Protein AF-A0A4S2KQ72-F1 (afdb_monomer_lite)

pLDDT: mean 88.34, std 11.54, range [51.28, 98.38]

Structure (mmCIF, N/CA/C/O backbone):
data_AF-A0A4S2KQ72-F1
#
_entry.id   AF-A0A4S2KQ72-F1
#
loop_
_atom_site.group_PDB
_atom_site.id
_atom_site.type_symbol
_atom_site.label_atom_id
_atom_site.label_alt_id
_atom_site.label_comp_id
_atom_site.label_asym_id
_atom_site.label_entity_id
_atom_site.label_seq_id
_atom_site.pdbx_PDB_ins_code
_atom_site.Cartn_x
_atom_site.Cartn_y
_atom_site.Cartn_z
_atom_site.occupancy
_atom_site.B_iso_or_equiv
_atom_site.auth_seq_id
_atom_site.auth_comp_id
_atom_site.auth_asym_id
_atom_site.auth_atom_id
_atom_site.pdbx_PDB_model_num
ATOM 1 N N . MET A 1 1 ? 29.352 -9.039 -10.393 1.00 51.28 1 MET A N 1
ATOM 2 C CA . MET A 1 1 ? 28.028 -9.692 -10.340 1.00 51.28 1 MET A CA 1
ATOM 3 C C . MET A 1 1 ? 27.109 -8.902 -11.253 1.00 51.28 1 MET A C 1
ATOM 5 O O . MET A 1 1 ? 26.873 -7.737 -10.973 1.00 51.28 1 MET A O 1
ATOM 9 N N . THR A 1 2 ? 26.694 -9.464 -12.384 1.00 56.91 2 THR A N 1
ATOM 10 C CA . THR A 1 2 ? 25.764 -8.810 -13.312 1.00 56.91 2 THR A CA 1
ATOM 11 C C . THR A 1 2 ? 24.346 -9.005 -12.779 1.00 56.91 2 THR A C 1
ATOM 13 O O . THR A 1 2 ? 23.838 -10.123 -12.747 1.00 56.91 2 THR A O 1
ATOM 16 N N . THR A 1 3 ? 23.720 -7.943 -12.274 1.00 65.75 3 THR A N 1
ATOM 17 C CA . THR A 1 3 ? 22.307 -7.984 -11.886 1.00 65.75 3 THR A CA 1
ATOM 18 C C . THR A 1 3 ? 21.469 -8.047 -13.154 1.00 65.75 3 THR A C 1
ATOM 20 O O . THR A 1 3 ? 21.479 -7.111 -13.948 1.00 65.75 3 THR A O 1
ATOM 23 N N . ASP A 1 4 ? 20.781 -9.166 -13.351 1.00 75.56 4 ASP A N 1
ATOM 24 C CA . ASP A 1 4 ? 19.788 -9.338 -14.406 1.00 75.56 4 ASP A CA 1
ATOM 25 C C . ASP A 1 4 ? 18.676 -8.279 -14.229 1.00 75.56 4 ASP A C 1
ATOM 27 O O . ASP A 1 4 ? 18.019 -8.281 -13.182 1.00 75.56 4 ASP A O 1
ATOM 31 N N . PRO A 1 5 ? 18.465 -7.359 -15.192 1.00 64.19 5 PRO A N 1
ATOM 32 C CA . PRO A 1 5 ? 17.439 -6.318 -15.094 1.00 64.19 5 PRO A CA 1
ATOM 33 C C . PRO A 1 5 ? 16.033 -6.895 -14.872 1.00 64.19 5 PRO A C 1
ATOM 35 O O . PRO A 1 5 ? 15.212 -6.270 -14.192 1.00 64.19 5 PRO A O 1
ATOM 38 N N . ALA A 1 6 ? 15.782 -8.115 -15.367 1.00 67.69 6 ALA A N 1
ATOM 39 C CA . ALA A 1 6 ? 14.526 -8.836 -15.179 1.00 67.69 6 ALA A CA 1
ATOM 40 C C . ALA A 1 6 ? 14.291 -9.289 -13.724 1.00 67.69 6 ALA A C 1
ATOM 42 O O . ALA A 1 6 ? 13.191 -9.716 -13.386 1.00 67.69 6 ALA A O 1
ATOM 43 N N . LYS A 1 7 ? 15.296 -9.181 -12.842 1.00 81.19 7 LYS A N 1
ATOM 44 C CA . LYS A 1 7 ? 15.213 -9.538 -11.413 1.00 81.19 7 LYS A CA 1
ATOM 45 C C . LYS A 1 7 ? 15.138 -8.327 -10.478 1.00 81.19 7 LYS A C 1
ATOM 47 O O . LYS A 1 7 ? 15.319 -8.474 -9.270 1.00 81.19 7 LYS A O 1
ATOM 52 N N . SER A 1 8 ? 14.911 -7.125 -11.007 1.00 93.62 8 SER A N 1
ATOM 53 C CA . SER A 1 8 ? 14.725 -5.929 -10.179 1.00 93.62 8 SER A CA 1
ATOM 54 C C . SER A 1 8 ? 13.332 -5.893 -9.531 1.00 93.62 8 SER A C 1
ATOM 56 O O . SER A 1 8 ? 12.375 -6.455 -10.060 1.00 93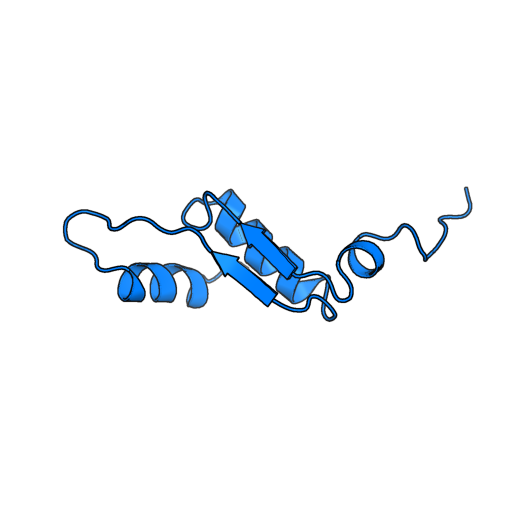.62 8 SER A O 1
ATOM 58 N N . ILE A 1 9 ? 13.196 -5.210 -8.387 1.00 94.81 9 ILE A N 1
ATOM 59 C CA . ILE A 1 9 ? 11.895 -5.045 -7.710 1.00 94.81 9 ILE A CA 1
ATOM 60 C C . ILE A 1 9 ? 10.846 -4.364 -8.617 1.00 94.81 9 ILE A C 1
ATOM 62 O O . ILE A 1 9 ? 9.724 -4.867 -8.669 1.00 94.81 9 ILE A O 1
ATOM 66 N N . PRO A 1 10 ? 11.165 -3.286 -9.367 1.00 95.75 10 PRO A N 1
ATOM 67 C CA . PRO A 1 10 ? 10.198 -2.684 -10.286 1.00 95.75 10 PRO A CA 1
ATOM 68 C C . PRO A 1 10 ? 9.743 -3.657 -11.380 1.00 95.75 10 PRO A C 1
ATOM 70 O O . PRO A 1 10 ? 8.547 -3.763 -11.631 1.00 95.75 10 PRO A O 1
ATOM 73 N N . ALA A 1 11 ? 10.670 -4.429 -11.964 1.00 95.38 11 ALA A N 1
ATOM 74 C CA . ALA A 1 11 ? 10.334 -5.440 -12.968 1.00 95.38 11 ALA A CA 1
ATOM 75 C C . ALA A 1 11 ? 9.449 -6.562 -12.399 1.00 95.38 11 ALA A C 1
ATOM 77 O O . ALA A 1 11 ? 8.558 -7.043 -13.090 1.00 95.38 11 ALA A O 1
ATOM 78 N N . PHE A 1 12 ? 9.653 -6.950 -11.135 1.00 95.06 12 PHE A N 1
ATOM 79 C CA . PHE A 1 12 ? 8.814 -7.944 -10.461 1.00 95.06 12 PHE A CA 1
ATOM 80 C C . PHE A 1 12 ? 7.360 -7.477 -10.306 1.00 95.06 12 PHE A C 1
ATOM 82 O O . PHE A 1 12 ? 6.440 -8.260 -10.532 1.00 95.06 12 PHE A O 1
ATOM 89 N N . TYR A 1 13 ? 7.149 -6.213 -9.926 1.00 96.81 13 TYR A N 1
ATOM 90 C CA . TYR A 1 13 ? 5.808 -5.658 -9.712 1.00 96.81 13 TYR A CA 1
ATOM 91 C C . TYR A 1 13 ? 5.136 -5.126 -10.986 1.00 96.81 13 TYR A C 1
ATOM 93 O O . TYR A 1 13 ? 3.937 -4.847 -10.953 1.00 96.81 13 TYR A O 1
ATOM 101 N N . ALA A 1 14 ? 5.859 -5.011 -12.102 1.00 96.69 14 ALA A N 1
ATOM 102 C CA . ALA A 1 14 ? 5.304 -4.548 -13.369 1.00 96.69 14 ALA A CA 1
ATOM 103 C C . ALA A 1 14 ? 4.114 -5.418 -13.816 1.00 96.69 14 ALA A C 1
ATOM 105 O O . ALA A 1 14 ? 4.208 -6.641 -13.934 1.00 96.69 14 ALA A O 1
ATOM 106 N N . GLY A 1 15 ? 2.966 -4.780 -14.037 1.00 97.69 15 GLY A N 1
ATOM 107 C CA . GLY A 1 15 ? 1.709 -5.410 -14.431 1.00 97.69 15 GLY A CA 1
ATOM 108 C C . GLY A 1 15 ? 1.016 -6.241 -13.344 1.00 97.69 15 GLY A C 1
ATOM 109 O O . GLY A 1 15 ? -0.059 -6.781 -13.618 1.00 97.69 15 GLY A O 1
ATOM 110 N N . GLN A 1 16 ? 1.585 -6.344 -12.138 1.00 97.44 16 GLN A N 1
ATOM 111 C CA . GLN A 1 16 ? 1.023 -7.128 -11.034 1.00 97.44 16 GLN A CA 1
ATOM 112 C C . GLN A 1 16 ? -0.073 -6.358 -10.291 1.00 97.44 16 GLN A C 1
ATOM 114 O O . GLN A 1 16 ? 0.034 -5.148 -10.082 1.00 97.44 16 GLN A O 1
ATOM 119 N N . SER A 1 17 ? -1.091 -7.086 -9.829 1.00 98.38 17 SER A N 1
ATOM 120 C CA . SER A 1 17 ? -2.062 -6.600 -8.844 1.00 98.38 17 SER A CA 1
ATOM 121 C C . SER A 1 17 ? -1.657 -7.091 -7.451 1.00 98.38 17 SER A C 1
ATOM 123 O O . SER A 1 17 ? -1.392 -8.279 -7.262 1.00 98.38 17 SER A O 1
ATOM 125 N N . ILE A 1 18 ? -1.617 -6.199 -6.462 1.00 97.94 18 ILE A N 1
ATOM 126 C CA . ILE A 1 18 ? -1.185 -6.519 -5.093 1.00 97.94 18 ILE A CA 1
ATOM 127 C C . ILE A 1 18 ? -2.402 -6.570 -4.173 1.00 97.94 18 ILE A C 1
ATOM 129 O O . ILE A 1 18 ? -3.151 -5.605 -4.094 1.00 97.94 18 ILE A O 1
ATOM 133 N N . PHE A 1 19 ? -2.574 -7.654 -3.415 1.00 98.25 19 PHE A N 1
ATOM 134 C CA . PHE A 1 19 ? -3.535 -7.700 -2.312 1.00 98.25 19 PHE A CA 1
ATOM 135 C C . PHE A 1 19 ? -2.815 -7.499 -0.978 1.00 98.25 19 PHE A C 1
ATOM 137 O O . PHE A 1 19 ? -2.084 -8.375 -0.514 1.00 98.25 19 PHE A O 1
ATOM 144 N N . LEU A 1 20 ? -3.007 -6.332 -0.365 1.00 96.88 20 LEU A N 1
ATOM 145 C CA . LEU A 1 20 ? -2.317 -5.936 0.855 1.00 96.88 20 LEU A CA 1
ATOM 146 C C . LEU A 1 20 ? -3.230 -6.047 2.078 1.00 96.88 20 LEU A C 1
ATOM 148 O O . LEU A 1 20 ? -4.293 -5.427 2.167 1.00 96.88 20 LEU A O 1
ATOM 152 N N . THR A 1 21 ? -2.752 -6.783 3.078 1.00 95.56 21 THR A N 1
ATOM 153 C CA . THR A 1 21 ? -3.337 -6.813 4.422 1.00 95.56 21 THR A CA 1
ATOM 154 C C . THR A 1 21 ? -2.508 -5.943 5.368 1.00 95.56 21 THR A C 1
ATOM 156 O O . THR A 1 21 ? -1.336 -5.671 5.121 1.00 95.56 21 THR A O 1
ATOM 159 N N . GLY A 1 22 ? -3.121 -5.432 6.441 1.00 93.19 22 GLY A N 1
ATOM 160 C CA . GLY A 1 22 ? -2.410 -4.555 7.382 1.00 93.19 22 GLY A CA 1
ATOM 161 C C . GLY A 1 22 ? -2.068 -3.165 6.824 1.00 93.19 22 GLY A C 1
ATOM 162 O O . GLY A 1 22 ? -1.262 -2.456 7.424 1.00 93.19 22 GLY A O 1
ATOM 163 N N . ALA A 1 23 ? -2.718 -2.744 5.731 1.00 93.44 23 ALA A N 1
ATOM 164 C CA . ALA A 1 23 ? -2.494 -1.469 5.039 1.00 93.44 23 ALA A CA 1
ATOM 165 C C . ALA A 1 23 ? -2.576 -0.228 5.947 1.00 93.44 23 ALA A C 1
ATOM 167 O O . ALA A 1 23 ? -1.930 0.777 5.692 1.00 93.44 23 ALA A O 1
ATOM 168 N N . THR A 1 24 ? -3.347 -0.296 7.035 1.00 91.44 24 THR A N 1
ATOM 169 C CA . THR A 1 24 ? -3.524 0.825 7.970 1.00 91.44 24 THR A CA 1
ATOM 170 C C . THR A 1 24 ? -2.394 0.959 8.997 1.00 91.44 24 THR A C 1
ATOM 172 O O . THR A 1 24 ? -2.356 1.948 9.726 1.00 91.44 24 THR A O 1
ATOM 175 N N . GLY A 1 25 ? -1.523 -0.048 9.124 1.00 90.44 25 GLY A N 1
ATOM 176 C CA . GLY A 1 25 ? -0.347 0.005 9.995 1.00 90.44 25 GLY A CA 1
ATOM 177 C C . GLY A 1 25 ? 0.784 0.825 9.374 1.00 90.44 25 GLY A C 1
ATOM 178 O O . GLY A 1 25 ? 0.775 1.092 8.176 1.00 90.44 25 GLY A O 1
ATOM 179 N N . PHE A 1 26 ? 1.782 1.199 10.177 1.00 90.75 26 PHE A N 1
ATOM 180 C CA . PHE A 1 26 ? 2.917 2.009 9.717 1.00 90.75 26 PHE A CA 1
ATOM 181 C C . PHE A 1 26 ? 3.633 1.395 8.501 1.00 90.75 26 PHE A C 1
ATOM 183 O O . PHE A 1 26 ? 3.751 2.043 7.467 1.00 90.75 26 PHE A O 1
ATOM 190 N N . LEU A 1 27 ? 4.026 0.119 8.582 1.00 92.94 27 LEU A N 1
ATOM 191 C CA . LEU A 1 27 ? 4.726 -0.550 7.480 1.00 92.94 27 LEU A CA 1
ATOM 192 C C . LEU A 1 27 ? 3.851 -0.712 6.230 1.00 92.94 27 LEU A C 1
ATOM 194 O O . LEU A 1 27 ? 4.354 -0.573 5.124 1.00 92.94 27 LEU A O 1
ATOM 198 N N . GLY A 1 28 ? 2.550 -0.975 6.391 1.00 93.94 28 GLY A N 1
ATOM 199 C CA . GLY A 1 28 ? 1.623 -1.084 5.261 1.00 93.94 28 GLY A CA 1
ATOM 200 C C . GLY A 1 28 ? 1.520 0.229 4.485 1.00 93.94 28 GLY A C 1
ATOM 201 O O . GLY A 1 28 ? 1.595 0.227 3.261 1.00 93.94 28 GLY A O 1
ATOM 202 N N . LYS A 1 29 ? 1.449 1.353 5.203 1.00 92.06 29 LYS A N 1
ATOM 203 C CA . LYS A 1 29 ? 1.454 2.703 4.627 1.00 92.06 29 LYS A CA 1
ATOM 204 C C . LYS A 1 29 ? 2.752 2.997 3.865 1.00 92.06 29 LYS A C 1
ATOM 206 O O . LYS A 1 29 ? 2.698 3.414 2.713 1.00 92.06 29 LYS A O 1
ATOM 211 N N . VAL A 1 30 ? 3.905 2.711 4.477 1.00 92.75 30 VAL A N 1
ATOM 212 C CA . VAL A 1 30 ? 5.225 2.875 3.837 1.00 92.75 30 VAL A CA 1
ATOM 213 C C . VAL A 1 30 ? 5.367 1.967 2.615 1.00 92.75 30 VAL A C 1
ATOM 215 O O . VAL A 1 30 ? 5.902 2.386 1.598 1.00 92.75 30 VAL A O 1
ATOM 218 N N . PHE A 1 31 ? 4.871 0.730 2.681 1.00 95.00 31 PHE A N 1
ATOM 219 C CA . PHE A 1 31 ? 4.898 -0.191 1.549 1.00 95.00 31 PHE 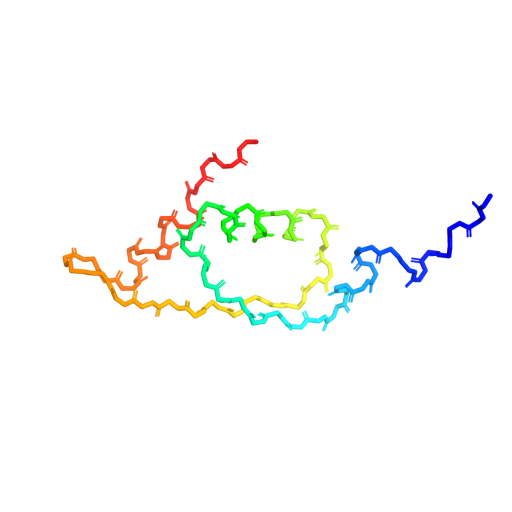A CA 1
ATOM 220 C C . PHE A 1 31 ? 4.106 0.355 0.357 1.00 95.00 31 PHE A C 1
ATOM 222 O O . PHE A 1 31 ? 4.625 0.353 -0.757 1.00 95.00 31 PHE A O 1
ATOM 229 N N . ILE A 1 32 ? 2.883 0.849 0.589 1.00 94.12 32 ILE A N 1
ATOM 230 C CA . ILE A 1 32 ? 2.051 1.457 -0.459 1.00 94.12 32 ILE A CA 1
ATOM 231 C C . ILE A 1 32 ? 2.805 2.615 -1.114 1.00 94.12 32 ILE A C 1
ATOM 233 O O . ILE A 1 32 ? 2.954 2.629 -2.332 1.00 94.12 32 ILE A O 1
ATOM 237 N N . GLU A 1 33 ? 3.335 3.540 -0.314 1.00 92.31 33 GLU A N 1
ATOM 238 C CA . GLU A 1 33 ? 4.111 4.673 -0.822 1.00 92.31 33 GLU A CA 1
ATOM 239 C C . GLU A 1 33 ? 5.320 4.210 -1.643 1.00 92.31 33 GLU A C 1
ATOM 241 O O . GLU A 1 33 ? 5.519 4.657 -2.775 1.00 92.31 33 GLU A O 1
ATOM 246 N N . LYS A 1 34 ? 6.083 3.248 -1.117 1.00 93.56 34 LYS A N 1
ATOM 247 C CA . LYS A 1 34 ? 7.320 2.793 -1.744 1.00 93.56 34 LYS A CA 1
ATOM 248 C C . LYS A 1 34 ? 7.061 2.119 -3.081 1.00 93.56 34 LYS A C 1
ATOM 250 O O . LYS A 1 34 ? 7.819 2.346 -4.029 1.00 93.56 34 LYS A O 1
ATOM 255 N N . VAL A 1 35 ? 6.021 1.288 -3.148 1.00 95.56 35 VAL A N 1
ATOM 256 C CA . VAL A 1 35 ? 5.598 0.614 -4.378 1.00 95.56 35 VAL A CA 1
ATOM 257 C C . VAL A 1 35 ? 5.116 1.644 -5.387 1.00 95.56 35 VAL A C 1
ATOM 259 O O . VAL A 1 35 ? 5.638 1.658 -6.495 1.00 95.56 35 VAL A O 1
ATOM 262 N N . LEU A 1 36 ? 4.219 2.554 -4.998 1.00 93.00 36 LEU A N 1
ATOM 263 C CA . LEU A 1 36 ? 3.707 3.581 -5.908 1.00 93.00 36 LE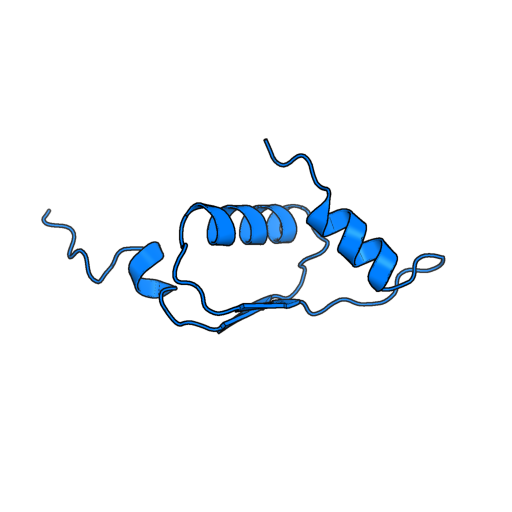U A CA 1
ATOM 264 C C . LEU A 1 36 ? 4.816 4.514 -6.425 1.00 93.00 36 LEU A C 1
ATOM 266 O O . LEU A 1 36 ? 4.785 4.903 -7.588 1.00 93.00 36 LEU A O 1
ATOM 270 N N . ARG A 1 37 ? 5.831 4.837 -5.609 1.00 93.44 37 ARG A N 1
ATOM 271 C CA . ARG A 1 37 ? 6.966 5.675 -6.037 1.00 93.44 37 ARG A CA 1
ATOM 272 C C . ARG A 1 37 ? 7.995 4.920 -6.881 1.00 93.44 37 ARG A C 1
ATOM 274 O O . ARG A 1 37 ? 8.571 5.496 -7.798 1.00 93.44 37 ARG A O 1
ATOM 281 N N . SER A 1 38 ? 8.302 3.669 -6.531 1.00 95.38 38 SER A N 1
ATOM 282 C CA . SER A 1 38 ? 9.458 2.942 -7.094 1.00 95.38 38 SER A CA 1
ATOM 283 C C . SER A 1 38 ? 9.084 1.916 -8.165 1.00 95.38 38 SER A C 1
ATOM 285 O O . SER A 1 38 ? 9.964 1.475 -8.897 1.00 95.38 38 SER A O 1
ATOM 287 N N . CYS A 1 39 ? 7.817 1.512 -8.242 1.00 96.50 39 CYS A N 1
ATOM 288 C CA . CYS A 1 39 ? 7.298 0.507 -9.172 1.00 96.50 39 CYS A CA 1
ATOM 289 C C . CYS A 1 39 ? 6.142 1.126 -9.983 1.00 96.50 39 CYS A C 1
ATOM 291 O O . CYS A 1 39 ? 4.985 0.789 -9.736 1.00 96.50 39 CYS A O 1
ATOM 293 N N . PRO A 1 40 ? 6.432 2.048 -10.922 1.00 94.19 40 PRO A N 1
ATOM 294 C CA . PRO A 1 40 ? 5.404 2.827 -11.622 1.00 94.19 40 PRO A CA 1
ATOM 295 C C . PRO A 1 40 ? 4.459 1.966 -12.469 1.00 94.19 40 PRO A C 1
ATOM 297 O O . PRO A 1 40 ? 3.320 2.355 -12.698 1.00 94.19 40 PRO A O 1
ATOM 300 N N . ASP A 1 41 ? 4.918 0.786 -12.892 1.00 97.12 41 ASP A N 1
ATOM 301 C CA . ASP A 1 41 ? 4.158 -0.137 -13.738 1.00 97.12 41 ASP A CA 1
ATOM 302 C C . ASP A 1 41 ? 3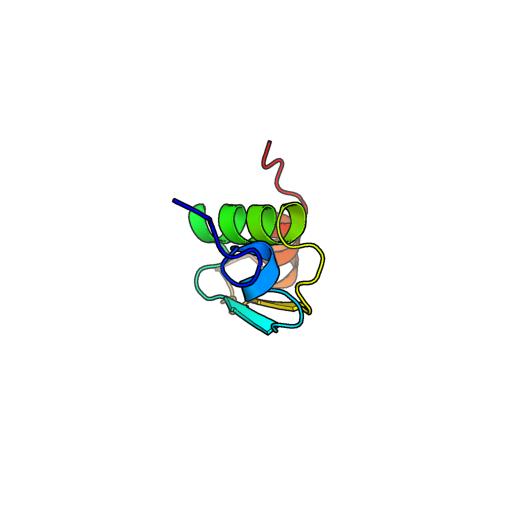.296 -1.130 -12.939 1.00 97.12 41 ASP A C 1
ATOM 304 O O . ASP A 1 41 ? 2.745 -2.067 -13.521 1.00 97.12 41 ASP A O 1
ATOM 308 N N . VAL A 1 42 ? 3.184 -0.988 -11.612 1.00 97.94 42 VAL A N 1
ATOM 309 C CA . VAL A 1 42 ? 2.233 -1.788 -10.821 1.00 97.94 42 VAL A CA 1
ATOM 310 C C . VAL A 1 42 ? 0.808 -1.514 -11.308 1.00 97.94 42 VAL A C 1
ATOM 312 O O . VAL A 1 42 ? 0.445 -0.368 -11.565 1.00 97.94 42 VAL A O 1
ATOM 315 N N . ARG A 1 43 ? -0.021 -2.554 -11.446 1.00 98.06 43 ARG A N 1
ATOM 316 C CA . ARG A 1 43 ? -1.382 -2.379 -11.970 1.00 98.06 43 ARG A CA 1
ATOM 317 C C . ARG A 1 43 ? -2.288 -1.703 -10.948 1.00 98.06 43 ARG A C 1
ATOM 319 O O . ARG A 1 43 ? -2.910 -0.691 -11.242 1.00 98.06 43 ARG A O 1
ATOM 326 N N . GLU A 1 44 ? -2.399 -2.299 -9.767 1.00 97.44 44 GLU A N 1
ATOM 327 C CA . GLU A 1 44 ? -3.301 -1.841 -8.711 1.00 97.44 44 GLU A CA 1
ATOM 328 C C . GLU A 1 44 ? -2.925 -2.458 -7.359 1.00 97.44 44 GLU A C 1
ATOM 330 O O . GLU A 1 44 ? -2.294 -3.518 -7.288 1.00 97.44 44 GLU A O 1
ATOM 335 N N . ILE A 1 45 ? -3.344 -1.802 -6.275 1.00 96.88 45 ILE A N 1
ATOM 336 C CA . ILE A 1 45 ? -3.174 -2.293 -4.906 1.00 96.88 45 ILE A CA 1
ATOM 337 C C . ILE A 1 45 ? -4.553 -2.374 -4.247 1.00 96.88 45 ILE A C 1
ATOM 339 O O . ILE A 1 45 ? -5.177 -1.359 -3.943 1.00 96.88 45 ILE A O 1
ATOM 343 N N . PHE A 1 46 ? -5.019 -3.590 -3.989 1.00 97.00 46 PHE A N 1
ATOM 344 C CA . PHE A 1 46 ? -6.233 -3.869 -3.234 1.00 97.00 46 PHE A CA 1
ATOM 345 C C . PHE A 1 46 ? -5.932 -3.875 -1.735 1.00 97.00 46 PHE A C 1
ATOM 347 O O . PHE A 1 46 ? -5.061 -4.613 -1.272 1.00 97.00 46 PHE A O 1
ATOM 354 N N . LEU A 1 47 ? -6.674 -3.085 -0.958 1.00 95.38 47 LEU A N 1
ATOM 355 C CA . LEU A 1 47 ? -6.463 -2.949 0.483 1.00 95.38 47 LEU A CA 1
ATOM 356 C C . LEU A 1 47 ? -7.554 -3.678 1.270 1.00 95.38 47 LEU A C 1
ATOM 358 O O . LEU A 1 47 ? -8.725 -3.302 1.218 1.00 95.38 47 LEU A O 1
ATOM 362 N N . LEU A 1 48 ? -7.172 -4.672 2.076 1.00 94.06 48 LEU A N 1
ATOM 363 C CA . LEU A 1 48 ? -8.078 -5.248 3.067 1.00 94.06 48 LEU A CA 1
ATOM 364 C C . LEU A 1 48 ? -8.105 -4.365 4.317 1.00 94.06 48 LEU A C 1
ATOM 366 O O . LEU A 1 48 ? -7.168 -4.362 5.124 1.00 94.06 48 LEU A O 1
ATOM 370 N N . MET A 1 49 ? -9.206 -3.643 4.502 1.00 91.69 49 MET A N 1
ATOM 371 C CA . MET A 1 49 ? -9.417 -2.766 5.650 1.00 91.69 49 MET A CA 1
ATOM 372 C C . MET A 1 49 ? -10.628 -3.208 6.464 1.00 91.69 49 MET A C 1
ATOM 374 O O . MET A 1 49 ? -11.656 -3.610 5.929 1.00 91.69 49 MET A O 1
ATOM 378 N N . ARG A 1 50 ? -10.506 -3.114 7.789 1.00 88.44 50 ARG A N 1
ATOM 379 C CA . ARG A 1 50 ? -11.622 -3.330 8.719 1.00 88.44 50 ARG A CA 1
ATOM 380 C C . ARG A 1 50 ? -12.185 -1.979 9.167 1.00 88.44 50 ARG A C 1
ATOM 382 O O . ARG A 1 50 ? -11.420 -1.021 9.235 1.00 88.44 50 ARG A O 1
ATOM 389 N N . PRO A 1 51 ? -13.459 -1.867 9.546 1.00 85.31 51 PRO A N 1
ATOM 390 C CA . PRO A 1 51 ? -13.940 -0.701 10.284 1.00 85.31 51 PRO A CA 1
ATOM 391 C C . PRO A 1 51 ? -13.182 -0.524 11.613 1.00 85.31 51 PRO A C 1
ATOM 393 O O . PRO A 1 51 ? -12.674 -1.495 12.182 1.00 85.31 51 PRO A O 1
ATOM 396 N N . LYS A 1 52 ? -13.103 0.708 12.124 1.00 86.25 52 LYS A N 1
ATOM 397 C CA . LYS A 1 52 ? -12.627 1.014 13.486 1.00 86.25 52 LYS A CA 1
ATOM 398 C C . LYS A 1 52 ? -13.770 1.711 14.225 1.00 86.25 52 LYS A C 1
ATOM 400 O O . LYS A 1 52 ? -14.528 2.451 13.613 1.00 86.25 52 LYS A O 1
ATOM 405 N N . LYS A 1 53 ? -13.943 1.473 15.529 1.00 86.62 53 LYS A N 1
ATOM 406 C CA . LYS A 1 53 ? -15.021 2.122 16.297 1.00 86.62 53 LYS A CA 1
ATOM 407 C C . LYS A 1 53 ? -14.913 3.647 16.149 1.00 86.62 53 LYS A C 1
ATOM 409 O O . LYS A 1 53 ? -13.874 4.205 16.487 1.00 86.62 53 LYS A O 1
ATOM 414 N N . GLY A 1 54 ? -15.972 4.278 15.643 1.00 84.38 54 GLY A N 1
ATOM 415 C CA . GLY A 1 54 ? -16.027 5.726 15.420 1.00 84.38 54 GLY A CA 1
ATOM 416 C C . GLY A 1 54 ? -15.319 6.237 14.161 1.00 84.38 54 GLY A C 1
ATOM 417 O O . GLY A 1 54 ? -15.284 7.445 13.990 1.00 84.38 54 GLY A O 1
ATOM 418 N N . LEU A 1 55 ? -14.774 5.362 13.302 1.00 85.44 55 LEU A N 1
ATOM 419 C CA . LEU A 1 55 ? -14.264 5.735 11.978 1.00 85.44 55 LEU A CA 1
ATOM 420 C C . LEU A 1 55 ? -14.788 4.783 10.900 1.00 85.44 55 LEU A C 1
ATOM 422 O O . LEU A 1 55 ? -14.619 3.557 10.985 1.00 85.44 55 LEU A O 1
ATOM 426 N N . ASN A 1 56 ? -15.381 5.348 9.856 1.00 87.62 56 ASN A N 1
ATOM 427 C CA . ASN A 1 56 ? -15.807 4.593 8.686 1.00 87.62 56 ASN A CA 1
ATOM 428 C C . ASN A 1 56 ? -14.610 4.250 7.773 1.00 87.62 56 ASN A C 1
ATOM 430 O O . ASN A 1 56 ? -13.491 4.725 7.956 1.00 87.62 56 ASN A O 1
ATOM 434 N N . ILE A 1 57 ? -14.822 3.360 6.800 1.00 90.06 57 ILE A N 1
ATOM 435 C CA . ILE A 1 57 ? -13.741 2.852 5.939 1.00 90.06 57 ILE A CA 1
ATOM 436 C C . ILE A 1 57 ? -13.148 3.954 5.041 1.00 90.06 57 ILE A C 1
ATOM 438 O O . ILE A 1 57 ? -11.942 3.934 4.806 1.00 90.06 57 ILE A O 1
ATOM 442 N N . ASN A 1 58 ? -13.952 4.920 4.587 1.00 89.50 58 ASN A N 1
ATOM 443 C CA . ASN A 1 58 ? -13.493 6.008 3.717 1.00 89.50 58 ASN A CA 1
ATOM 444 C C . ASN A 1 58 ? -12.604 6.999 4.475 1.00 89.50 58 ASN A C 1
ATOM 446 O O . ASN A 1 58 ? -11.546 7.355 3.976 1.00 89.50 58 ASN A O 1
ATOM 450 N N . GLU A 1 59 ? -12.955 7.351 5.715 1.00 90.25 59 GLU A N 1
ATOM 451 C CA . GLU A 1 59 ? -12.106 8.188 6.582 1.00 90.25 59 GLU A CA 1
ATOM 452 C C . GLU A 1 59 ? -10.739 7.529 6.815 1.00 90.25 59 GLU A C 1
ATOM 454 O O . GLU A 1 59 ? -9.689 8.163 6.731 1.00 90.25 59 GLU A O 1
ATOM 459 N N . ARG A 1 60 ? -10.731 6.208 7.038 1.00 89.06 60 ARG A N 1
ATOM 460 C CA . ARG A 1 60 ? -9.482 5.445 7.180 1.00 89.06 60 ARG A CA 1
ATOM 461 C C . ARG A 1 60 ? -8.676 5.369 5.883 1.00 89.06 60 ARG A C 1
ATOM 463 O O . ARG A 1 60 ? -7.457 5.227 5.953 1.00 89.06 60 ARG A O 1
ATOM 470 N N . LEU A 1 61 ? -9.337 5.408 4.727 1.00 90.44 61 LEU A N 1
ATOM 471 C CA . LEU A 1 61 ? -8.676 5.461 3.426 1.00 90.44 61 LEU A CA 1
ATOM 472 C C . LEU A 1 61 ? -8.044 6.837 3.198 1.00 90.44 61 LEU A C 1
ATOM 474 O O . LEU A 1 61 ? -6.883 6.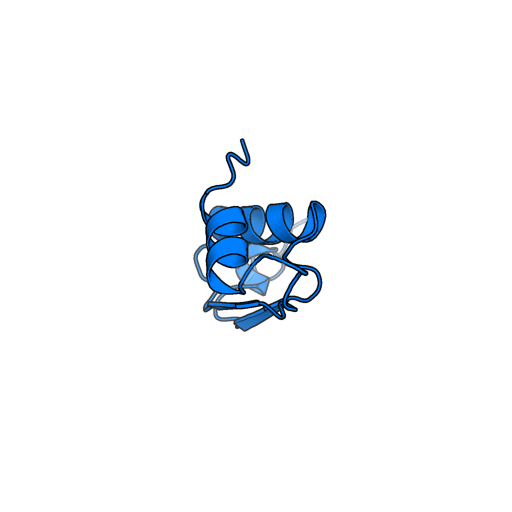907 2.804 1.00 90.44 61 LEU A O 1
ATOM 478 N N . GLU A 1 62 ? -8.759 7.919 3.505 1.00 89.25 62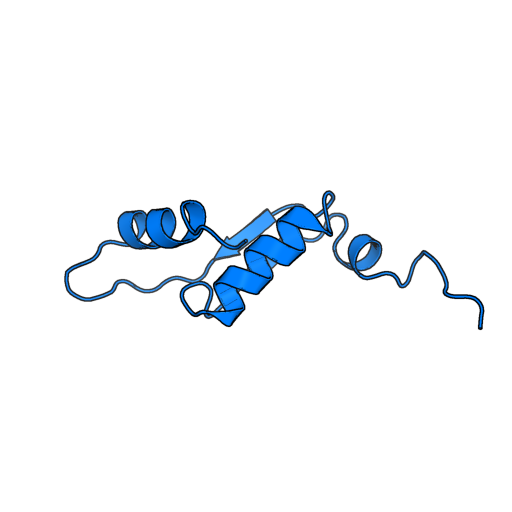 GLU A N 1
ATOM 479 C CA . GLU A 1 62 ? -8.224 9.284 3.447 1.00 89.25 62 GLU A CA 1
ATOM 480 C C . GLU A 1 62 ? -6.991 9.443 4.343 1.00 89.25 62 GLU A C 1
ATOM 482 O O . GLU A 1 62 ? -5.987 10.008 3.914 1.00 89.25 62 GLU A O 1
ATOM 487 N N . GLU A 1 63 ? -7.002 8.858 5.545 1.00 86.62 63 GLU A N 1
ATOM 488 C CA . GLU A 1 63 ? -5.827 8.796 6.427 1.00 86.62 63 GLU A CA 1
ATOM 489 C C . GLU A 1 63 ? -4.624 8.055 5.826 1.00 86.62 63 GLU A C 1
ATOM 491 O O . GLU A 1 63 ? -3.525 8.183 6.362 1.00 86.62 63 GLU A O 1
ATOM 496 N N . ILE A 1 64 ? -4.805 7.208 4.810 1.00 87.44 64 ILE A N 1
ATOM 497 C CA . ILE A 1 64 ? -3.707 6.537 4.095 1.00 87.44 64 ILE A CA 1
ATOM 498 C C . ILE A 1 64 ? -3.245 7.403 2.921 1.00 87.44 64 ILE A C 1
ATOM 500 O O . ILE A 1 64 ? -2.044 7.553 2.718 1.00 87.44 64 ILE A O 1
ATOM 504 N N . LEU A 1 65 ? -4.185 7.986 2.174 1.00 85.25 65 LEU A N 1
ATOM 505 C CA . LEU A 1 65 ? -3.903 8.800 0.989 1.00 85.25 65 LEU A CA 1
ATOM 506 C C . LEU A 1 65 ? -3.245 10.145 1.329 1.00 85.25 65 LEU A C 1
ATOM 508 O O . LEU A 1 65 ? -2.422 10.630 0.561 1.00 85.25 65 LEU A O 1
ATOM 512 N N . ASN A 1 66 ? -3.577 10.723 2.485 1.00 84.62 66 ASN A N 1
ATOM 513 C CA . ASN A 1 66 ? -3.095 12.040 2.911 1.00 84.62 66 ASN A CA 1
ATOM 514 C C . ASN A 1 66 ? -1.854 11.981 3.813 1.00 84.62 66 ASN A C 1
ATOM 516 O O . ASN A 1 66 ? -1.519 12.973 4.462 1.00 84.62 66 ASN A O 1
ATOM 520 N N . LEU A 1 67 ? -1.182 10.831 3.920 1.00 69.94 67 LEU A N 1
ATOM 521 C CA . LEU A 1 67 ? -0.000 10.739 4.773 1.00 69.94 67 LEU A CA 1
ATOM 522 C C . LEU A 1 67 ? 1.149 11.566 4.196 1.00 69.94 67 LEU A C 1
ATOM 524 O O . LEU A 1 67 ? 1.562 11.312 3.063 1.00 69.94 67 LEU A O 1
ATOM 528 N N . PRO A 1 68 ? 1.757 12.463 4.989 1.00 62.12 68 PRO A N 1
ATOM 529 C CA . PRO A 1 68 ? 3.073 12.986 4.677 1.00 62.12 68 PRO A CA 1
ATOM 530 C C . PRO A 1 68 ? 4.092 11.884 4.987 1.00 62.12 68 PRO A C 1
ATOM 532 O O . PRO A 1 68 ? 4.672 11.832 6.071 1.00 62.12 68 PRO A O 1
ATOM 535 N N . VAL A 1 69 ? 4.248 10.936 4.066 1.00 59.50 69 VAL A N 1
ATOM 536 C CA . VAL A 1 69 ? 5.371 9.996 4.094 1.00 59.50 69 VAL A CA 1
ATOM 537 C C . VAL A 1 69 ? 6.492 10.664 3.301 1.00 59.50 69 VAL A C 1
ATOM 539 O O . VAL A 1 69 ? 6.548 10.578 2.074 1.00 59.50 69 VAL A O 1
ATOM 542 N N . SER A 1 70 ? 7.285 11.460 4.014 1.00 53.25 70 SER A N 1
ATOM 543 C CA . SER A 1 70 ? 8.481 12.130 3.496 1.00 53.25 70 SER A CA 1
ATOM 544 C C . SER A 1 70 ? 9.633 11.149 3.328 1.00 53.25 70 SER A C 1
ATOM 546 O O . SER A 1 70 ? 9.848 10.350 4.270 1.00 53.25 70 SER A O 1
#

Organism: NCBI:txid300112

Sequence (70 aa):
MTTDPAKSIPAFYAGQSIFLTGATGFLGKVFIEKVLRSCPDVREIFLLMRPKKGLNINERLEEILNLPVS

InterPro domains:
  IPR013120 Fatty acyl-CoA reductase-like, NAD-binding domain [PF07993] (20-65)
  IPR026055 Fatty acyl-CoA reductase [PTHR11011] (9-64)
  IPR036291 NAD(P)-binding domain superfamily [SSF51735] (9-59)

Foldseek 3Di:
DDPDPCPDPLNVQAQAEAEDEPCLDPVNLVVVVCCVVPNVRHDYYHYDDDDDVPDDPVNSVCVSVPDPPD

Secondary structure (DSSP, 8-state):
----GGGSHHHHHTT-EEEESSTTSHHHHHHHHHHHHH-TT--EEEE----BTTB-HHHHHHHHHT----

Radius of gyration: 14.43 Å; chains: 1; bounding box: 44×23×32 Å